Protein AF-A0A0F9CXP4-F1 (afdb_monomer_lite)

InterPro domains:
  IPR001377 Small ribosomal subunit protein eS6 [PF01092] (4-66)
  IPR001377 Small ribosomal subunit protein eS6 [SM01405] (4-67)
  IPR018282 Small ribosomal subunit protein eS6, conserved site [PS00578] (50-61)

Structure (mmCIF, N/CA/C/O backbone):
data_AF-A0A0F9CXP4-F1
#
_entry.id   AF-A0A0F9CXP4-F1
#
loop_
_atom_site.group_PDB
_atom_site.id
_atom_site.type_symbol
_atom_site.label_atom_id
_atom_site.label_alt_id
_atom_site.label_comp_id
_atom_site.label_asym_id
_atom_site.label_entity_id
_atom_site.label_seq_id
_atom_site.pdbx_PDB_ins_code
_atom_site.Cartn_x
_atom_site.Cartn_y
_atom_site.Cartn_z
_atom_site.occupancy
_atom_site.B_iso_or_equiv
_atom_site.auth_seq_id
_atom_site.auth_comp_id
_atom_site.auth_asym_id
_atom_site.auth_atom_id
_atom_site.pdbx_PDB_model_num
ATOM 1 N N . MET A 1 1 ? 19.791 -2.725 -1.581 1.00 56.31 1 MET A N 1
ATOM 2 C CA . MET A 1 1 ? 18.875 -3.070 -0.480 1.00 56.31 1 MET A CA 1
ATOM 3 C C . MET A 1 1 ? 17.730 -2.078 -0.528 1.00 56.31 1 MET A C 1
ATOM 5 O O . MET A 1 1 ? 17.986 -0.881 -0.440 1.00 56.31 1 MET A O 1
ATOM 9 N N . ALA A 1 2 ? 16.523 -2.537 -0.848 1.00 61.81 2 ALA A N 1
ATOM 10 C CA . ALA A 1 2 ? 15.362 -1.659 -0.939 1.00 61.81 2 ALA A CA 1
ATOM 11 C C . ALA A 1 2 ? 14.770 -1.496 0.466 1.00 61.81 2 ALA A C 1
ATOM 13 O O . ALA A 1 2 ? 14.400 -2.482 1.095 1.00 61.81 2 ALA A O 1
ATOM 14 N N . ASN A 1 3 ? 14.723 -0.265 0.976 1.00 70.94 3 ASN A N 1
ATOM 15 C CA . ASN A 1 3 ? 13.954 0.028 2.183 1.00 70.94 3 ASN A CA 1
ATOM 16 C C . ASN A 1 3 ? 12.484 0.136 1.790 1.00 70.94 3 ASN A C 1
ATOM 18 O O . ASN A 1 3 ? 12.130 0.948 0.934 1.00 70.94 3 ASN A O 1
ATOM 22 N N . PHE A 1 4 ? 11.637 -0.677 2.416 1.00 79.56 4 PHE A N 1
ATOM 23 C CA . PHE A 1 4 ? 10.201 -0.621 2.198 1.00 79.56 4 PHE A CA 1
ATOM 24 C C . PHE A 1 4 ? 9.594 0.373 3.176 1.00 79.56 4 PHE A C 1
ATOM 26 O O . PHE A 1 4 ? 9.703 0.229 4.393 1.00 79.56 4 PHE A O 1
ATOM 33 N N . LYS A 1 5 ? 8.943 1.398 2.638 1.00 83.69 5 LYS A N 1
ATOM 34 C CA . LYS A 1 5 ? 8.194 2.373 3.421 1.00 83.69 5 LYS A CA 1
ATOM 35 C C . LYS A 1 5 ? 6.714 2.072 3.254 1.00 83.69 5 LYS A C 1
ATOM 37 O O . LYS A 1 5 ? 6.192 2.176 2.148 1.00 83.69 5 LYS A O 1
ATOM 42 N N . LEU A 1 6 ? 6.047 1.698 4.339 1.00 84.25 6 LEU A N 1
ATOM 43 C CA . LEU A 1 6 ? 4.615 1.434 4.336 1.00 84.25 6 LEU A CA 1
ATOM 44 C C . LEU A 1 6 ? 3.877 2.582 5.010 1.00 84.25 6 LEU A C 1
ATOM 46 O O . LEU A 1 6 ? 4.117 2.906 6.174 1.00 84.25 6 LEU A O 1
ATOM 50 N N . THR A 1 7 ? 2.946 3.167 4.268 1.00 84.50 7 THR A N 1
ATOM 51 C CA . THR A 1 7 ? 2.036 4.190 4.774 1.00 84.50 7 THR A CA 1
ATOM 52 C C . THR A 1 7 ? 0.678 3.547 5.013 1.00 84.50 7 THR A C 1
ATOM 54 O O . THR A 1 7 ? -0.009 3.163 4.070 1.00 84.50 7 THR A O 1
ATOM 57 N N . ILE A 1 8 ? 0.295 3.416 6.278 1.00 84.38 8 ILE A N 1
ATOM 58 C CA . ILE A 1 8 ? -1.003 2.890 6.691 1.00 84.38 8 ILE A CA 1
ATOM 59 C C . ILE A 1 8 ? -1.918 4.068 6.994 1.00 84.38 8 ILE A C 1
ATOM 61 O O . ILE A 1 8 ? -1.668 4.826 7.930 1.00 84.38 8 ILE A O 1
ATOM 65 N N . SER A 1 9 ? -2.990 4.198 6.220 1.00 82.38 9 SER A N 1
ATOM 66 C CA . SER A 1 9 ? -4.006 5.230 6.414 1.00 82.38 9 SER A CA 1
ATOM 67 C C . SER A 1 9 ? -5.287 4.618 6.968 1.00 82.38 9 SER A C 1
ATOM 69 O O . SER A 1 9 ? -5.853 3.701 6.378 1.00 82.38 9 SER A O 1
ATOM 71 N N . ASP A 1 10 ? -5.758 5.143 8.094 1.00 80.50 10 ASP A N 1
ATOM 72 C CA . ASP A 1 10 ? -7.072 4.834 8.652 1.00 80.50 10 ASP A CA 1
ATOM 73 C C . ASP A 1 10 ? -8.146 5.710 7.976 1.00 80.50 10 ASP A C 1
ATOM 75 O O . ASP A 1 10 ? -7.901 6.873 7.641 1.00 80.50 10 ASP A O 1
ATOM 79 N N . LYS A 1 11 ? -9.375 5.193 7.835 1.00 74.75 11 LYS A N 1
ATOM 80 C CA . LYS A 1 11 ? -10.547 5.945 7.341 1.00 74.75 11 LYS A CA 1
ATOM 81 C C . LYS A 1 11 ? -10.858 7.179 8.193 1.00 74.75 11 LYS A C 1
ATOM 83 O O . LYS A 1 11 ? -11.504 8.102 7.713 1.00 74.75 11 LYS A O 1
ATOM 88 N N . LYS A 1 12 ? -10.379 7.214 9.441 1.00 73.75 12 LYS A N 1
ATOM 89 C CA . LYS A 1 12 ? -10.458 8.378 10.340 1.00 73.75 12 LYS A CA 1
ATOM 90 C C . LYS A 1 12 ? -9.467 9.503 9.997 1.00 73.75 12 LYS A C 1
ATOM 92 O O . LYS A 1 12 ? -9.414 10.492 10.721 1.00 73.75 12 LYS A O 1
ATOM 97 N N . GLY A 1 13 ? -8.675 9.361 8.931 1.00 75.75 13 GLY A N 1
ATOM 98 C CA . GLY A 1 13 ? -7.753 10.391 8.440 1.00 75.75 13 GLY A CA 1
ATOM 99 C C . GLY A 1 13 ? -6.372 10.383 9.099 1.00 75.75 13 GLY A C 1
ATOM 100 O O . GLY A 1 13 ? -5.584 11.295 8.871 1.00 75.75 13 GLY A O 1
ATOM 101 N N . LYS A 1 14 ? -6.050 9.368 9.910 1.00 80.75 14 LYS A N 1
ATOM 102 C CA . LYS A 1 14 ? -4.702 9.201 10.469 1.00 80.75 14 LYS A CA 1
ATOM 103 C C . LYS A 1 14 ? -3.855 8.354 9.530 1.00 80.75 14 LYS A C 1
ATOM 105 O O . LYS A 1 14 ? -4.230 7.227 9.227 1.00 80.75 14 LYS A O 1
ATOM 110 N N . SER A 1 15 ? -2.703 8.874 9.126 1.00 82.44 15 SER A N 1
ATOM 111 C CA . SER A 1 15 ? -1.694 8.135 8.368 1.00 82.44 15 SER A CA 1
ATOM 112 C C . SER A 1 15 ? -0.464 7.883 9.234 1.00 82.44 15 SER A C 1
ATOM 114 O O . SER A 1 15 ? 0.126 8.823 9.767 1.00 82.44 15 SER A O 1
ATOM 116 N N . LEU A 1 16 ? -0.062 6.624 9.354 1.00 82.00 16 LEU A N 1
ATOM 117 C CA . LEU A 1 16 ? 1.162 6.203 10.021 1.00 82.00 16 LEU A CA 1
ATOM 118 C C . LEU A 1 16 ? 2.135 5.695 8.971 1.00 82.00 16 LEU A C 1
ATOM 120 O O . LEU A 1 16 ? 1.790 4.874 8.128 1.00 82.00 16 LEU A O 1
ATOM 124 N N . THR A 1 17 ? 3.361 6.189 9.032 1.00 83.50 17 THR A N 1
ATOM 125 C CA . THR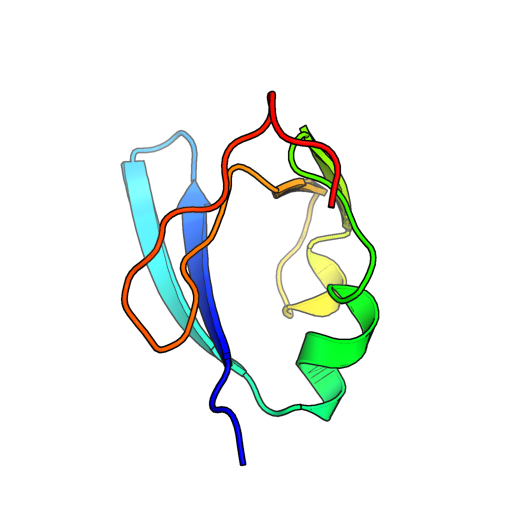 A 1 17 ? 4.437 5.743 8.155 1.00 83.50 17 THR A CA 1
ATOM 126 C C . THR A 1 17 ? 5.379 4.863 8.954 1.00 83.50 17 THR A C 1
ATOM 128 O O . THR A 1 17 ? 5.867 5.285 10.002 1.00 83.50 17 THR A O 1
ATOM 131 N N . LYS A 1 18 ? 5.646 3.657 8.462 1.00 81.44 18 LYS A N 1
ATOM 132 C CA . LYS A 1 18 ? 6.553 2.700 9.091 1.00 81.44 18 LYS A CA 1
ATOM 133 C C . LYS A 1 18 ? 7.570 2.210 8.070 1.00 81.44 18 LYS A C 1
ATOM 135 O O . LYS A 1 18 ? 7.217 1.893 6.935 1.00 81.44 18 LYS A O 1
ATOM 140 N N . GLU A 1 19 ? 8.828 2.152 8.479 1.00 82.25 19 GLU A N 1
ATOM 141 C CA . GLU A 1 19 ? 9.882 1.509 7.697 1.00 82.25 19 GLU A CA 1
ATOM 142 C C . GLU A 1 19 ? 9.905 0.017 8.037 1.00 82.25 19 GLU A C 1
ATOM 144 O O . GLU A 1 19 ? 9.970 -0.365 9.207 1.00 82.25 19 GLU A O 1
ATOM 149 N N . LEU A 1 20 ? 9.796 -0.824 7.011 1.00 75.75 20 LEU A N 1
ATOM 150 C CA . LEU A 1 20 ? 9.810 -2.280 7.107 1.00 75.75 20 LEU A CA 1
ATOM 151 C C . LEU A 1 20 ? 11.090 -2.823 6.483 1.00 75.75 20 LEU A C 1
ATOM 153 O O . LEU A 1 20 ? 11.596 -2.314 5.478 1.00 75.75 20 LEU A O 1
ATOM 157 N N . LYS A 1 21 ? 11.598 -3.896 7.085 1.00 77.38 21 LYS A N 1
ATOM 158 C CA . LYS A 1 21 ? 12.709 -4.670 6.530 1.00 77.38 21 LYS A CA 1
ATOM 159 C C . LYS A 1 21 ? 12.166 -5.660 5.496 1.00 77.38 21 LYS A C 1
ATOM 161 O O . LYS A 1 21 ? 11.004 -6.047 5.566 1.00 77.38 21 LYS A O 1
ATOM 166 N N . GLU A 1 22 ? 13.019 -6.128 4.583 1.00 69.12 22 GLU A N 1
ATOM 167 C CA . GLU A 1 22 ? 12.651 -7.079 3.511 1.00 69.12 22 GLU A CA 1
ATOM 168 C C . GLU 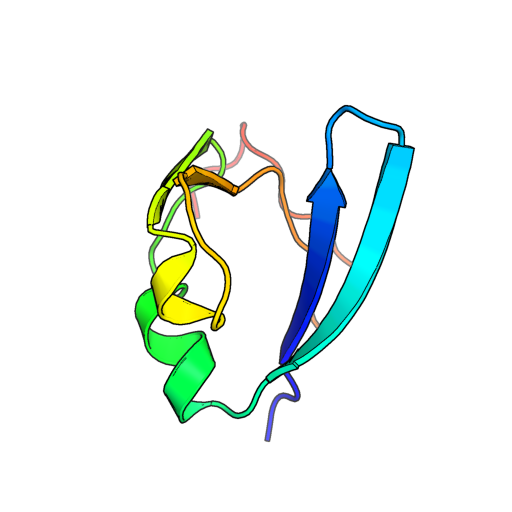A 1 22 ? 11.843 -8.292 4.004 1.00 69.12 22 GLU A C 1
ATOM 170 O O . GLU A 1 22 ? 10.904 -8.716 3.339 1.00 69.12 22 GLU A O 1
ATOM 175 N N . LYS A 1 23 ? 12.139 -8.810 5.203 1.00 71.00 23 LYS A N 1
ATOM 176 C CA . LYS A 1 23 ? 11.422 -9.959 5.783 1.00 71.00 23 LYS A CA 1
ATOM 177 C C . LYS A 1 23 ? 9.928 -9.704 5.983 1.00 71.00 23 LYS A C 1
ATOM 179 O O . LYS A 1 23 ? 9.129 -10.598 5.728 1.00 71.00 23 LYS A O 1
ATOM 184 N N . ASP A 1 24 ? 9.573 -8.495 6.402 1.00 74.25 24 ASP A N 1
ATOM 185 C CA . ASP A 1 24 ? 8.183 -8.106 6.632 1.00 74.25 24 ASP A CA 1
ATOM 186 C C . ASP A 1 24 ? 7.515 -7.636 5.332 1.00 74.25 24 ASP A C 1
ATOM 188 O O . ASP A 1 24 ? 6.293 -7.597 5.249 1.00 74.25 24 ASP A O 1
ATOM 192 N N . ALA A 1 25 ? 8.306 -7.287 4.309 1.00 74.62 25 ALA A N 1
ATOM 193 C CA . ALA A 1 25 ? 7.824 -6.851 3.001 1.00 74.62 25 ALA A CA 1
ATOM 194 C C . ALA A 1 25 ? 7.525 -8.019 2.046 1.00 74.62 25 ALA A C 1
ATOM 196 O O . ALA A 1 25 ? 6.648 -7.889 1.198 1.00 74.62 25 ALA A O 1
ATOM 197 N N . ASN A 1 26 ? 8.197 -9.167 2.197 1.00 77.44 26 ASN A N 1
ATOM 198 C CA . ASN A 1 26 ? 7.985 -10.364 1.371 1.00 77.44 26 ASN A CA 1
ATOM 199 C C . ASN A 1 26 ? 6.508 -10.762 1.169 1.00 77.44 26 ASN A C 1
ATOM 201 O O . ASN A 1 26 ? 6.143 -11.055 0.034 1.00 77.44 26 ASN A O 1
ATOM 205 N N . PRO A 1 27 ? 5.639 -10.750 2.201 1.00 79.88 27 PRO A N 1
ATOM 206 C CA . PRO A 1 27 ? 4.220 -11.083 2.042 1.00 79.88 27 PRO A CA 1
ATOM 207 C C . PRO A 1 27 ? 3.438 -10.100 1.161 1.00 79.88 27 PRO A C 1
ATOM 209 O O . PRO A 1 27 ? 2.369 -10.442 0.667 1.00 79.88 27 PRO A O 1
ATOM 212 N N . PHE A 1 28 ? 3.946 -8.877 0.990 1.00 78.12 28 PHE A N 1
ATOM 213 C CA . PHE A 1 28 ? 3.323 -7.841 0.167 1.00 78.12 28 PHE A CA 1
ATOM 214 C C . PHE A 1 28 ? 3.736 -7.938 -1.307 1.00 78.12 28 PHE A C 1
ATOM 216 O O . PHE A 1 28 ? 3.115 -7.308 -2.162 1.00 78.12 28 PHE A O 1
ATOM 223 N N . VAL A 1 29 ? 4.778 -8.716 -1.618 1.00 79.69 29 VAL A N 1
ATOM 224 C CA . VAL A 1 29 ? 5.277 -8.903 -2.982 1.00 79.69 29 VAL A CA 1
ATOM 225 C C . VAL A 1 29 ? 4.360 -9.869 -3.734 1.00 79.69 29 VAL A C 1
ATOM 227 O O . VAL A 1 29 ? 4.084 -10.967 -3.262 1.00 79.69 29 VAL A O 1
ATOM 230 N N . GLY A 1 30 ? 3.900 -9.464 -4.920 1.00 79.06 30 GLY A N 1
ATOM 231 C CA . GLY A 1 30 ? 2.988 -10.259 -5.755 1.00 79.06 30 GLY A CA 1
ATOM 232 C C . GLY A 1 30 ? 1.500 -10.044 -5.463 1.00 79.06 30 GLY A C 1
ATOM 233 O O . GLY A 1 30 ? 0.660 -10.709 -6.063 1.00 79.06 30 GLY A O 1
ATOM 234 N N . LEU A 1 31 ? 1.160 -9.120 -4.560 1.00 82.50 31 LEU A N 1
ATOM 235 C CA . LEU A 1 31 ? -0.218 -8.684 -4.355 1.00 82.50 31 LEU A CA 1
ATOM 236 C C . LEU A 1 31 ? -0.564 -7.515 -5.276 1.00 82.50 31 LEU A C 1
ATOM 238 O O . LEU A 1 31 ? 0.251 -6.618 -5.497 1.00 82.50 31 LEU A O 1
ATOM 242 N N . ASN A 1 32 ? -1.810 -7.491 -5.746 1.00 82.00 32 ASN A N 1
ATOM 243 C CA . ASN A 1 32 ? -2.302 -6.438 -6.623 1.00 82.00 32 ASN A CA 1
ATOM 244 C C . ASN A 1 32 ? -2.983 -5.319 -5.828 1.00 82.00 32 ASN A C 1
ATOM 246 O O . ASN A 1 32 ? -3.442 -5.490 -4.692 1.00 82.00 32 ASN A O 1
ATOM 250 N N . ILE A 1 33 ? -3.093 -4.150 -6.463 1.00 84.31 33 ILE A N 1
ATOM 251 C CA . ILE A 1 33 ? -3.917 -3.061 -5.941 1.00 84.31 33 ILE A CA 1
ATOM 252 C C . ILE A 1 33 ? -5.361 -3.553 -5.844 1.00 84.31 33 ILE A C 1
ATOM 254 O O . ILE A 1 33 ? -5.932 -4.051 -6.810 1.00 84.31 33 ILE A O 1
ATOM 258 N N . GLY A 1 34 ? -5.966 -3.381 -4.672 1.00 82.75 34 GLY A N 1
ATOM 259 C CA . GLY A 1 34 ? -7.329 -3.808 -4.394 1.00 82.75 34 GLY A CA 1
ATOM 260 C C . GLY A 1 34 ? -7.438 -5.057 -3.524 1.00 82.75 34 GLY A C 1
ATOM 261 O O . GLY A 1 34 ? -8.510 -5.268 -2.956 1.00 82.75 34 GLY A O 1
ATOM 262 N N . ASN A 1 35 ? -6.357 -5.824 -3.353 1.00 85.44 35 ASN A N 1
ATOM 263 C CA . ASN A 1 35 ? -6.346 -6.975 -2.456 1.00 85.44 35 ASN A CA 1
ATOM 264 C C . ASN A 1 35 ? -6.502 -6.555 -0.989 1.00 85.44 35 ASN A C 1
ATOM 266 O O . ASN A 1 35 ? -5.919 -5.566 -0.531 1.00 85.44 35 ASN A O 1
ATOM 270 N N . GLU A 1 36 ? -7.284 -7.345 -0.256 1.00 86.81 36 GLU A N 1
ATOM 271 C CA . GLU A 1 36 ? -7.396 -7.266 1.197 1.00 86.81 36 GLU A CA 1
ATOM 272 C C . GLU A 1 36 ? -6.455 -8.278 1.838 1.00 86.81 36 GLU A C 1
ATOM 274 O O . GLU A 1 36 ? -6.446 -9.452 1.470 1.00 86.81 36 GLU A O 1
ATOM 279 N N . ILE A 1 37 ? -5.68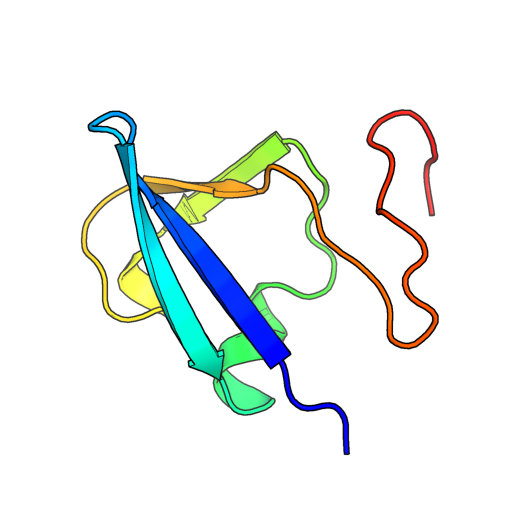8 -7.819 2.818 1.00 84.31 37 ILE A N 1
ATOM 280 C CA . ILE A 1 37 ? -4.780 -8.646 3.607 1.00 84.31 37 ILE A CA 1
ATOM 281 C C . ILE A 1 37 ? -4.957 -8.362 5.088 1.00 84.31 37 ILE A C 1
ATOM 283 O O . ILE A 1 37 ? -5.490 -7.325 5.496 1.00 84.31 37 ILE A O 1
ATOM 287 N N . ASP A 1 38 ? -4.499 -9.307 5.897 1.00 84.88 38 ASP A N 1
ATOM 288 C CA . ASP A 1 38 ? -4.506 -9.156 7.340 1.00 84.88 38 ASP A CA 1
ATOM 289 C C . ASP A 1 38 ? -3.433 -8.147 7.777 1.00 84.88 38 ASP A C 1
ATOM 291 O O . ASP A 1 38 ? -2.257 -8.246 7.410 1.00 84.88 38 ASP A O 1
ATOM 295 N N . ALA A 1 39 ? -3.843 -7.167 8.578 1.00 77.69 39 ALA A N 1
ATOM 296 C CA . ALA A 1 39 ? -2.966 -6.155 9.150 1.00 77.69 39 ALA A CA 1
ATOM 297 C C . ALA A 1 39 ? -1.989 -6.754 10.178 1.00 77.69 39 ALA A C 1
ATOM 299 O O . ALA A 1 39 ? -1.000 -6.103 10.536 1.00 77.69 39 ALA A O 1
ATOM 300 N N . ALA A 1 40 ? -2.219 -8.001 10.610 1.00 78.12 40 ALA A N 1
ATOM 301 C CA . ALA A 1 40 ? -1.320 -8.742 11.489 1.00 78.12 40 ALA A CA 1
ATOM 302 C C . ALA A 1 40 ? 0.117 -8.797 10.941 1.00 78.12 40 ALA A C 1
ATOM 304 O O . ALA A 1 40 ? 1.071 -8.705 11.714 1.00 78.12 40 ALA A O 1
ATOM 305 N N . LEU A 1 41 ? 0.276 -8.839 9.611 1.00 72.75 41 LEU A N 1
ATOM 306 C CA . LEU A 1 41 ? 1.577 -8.853 8.928 1.00 72.75 41 LEU A CA 1
ATOM 307 C C . LEU A 1 41 ? 2.432 -7.607 9.212 1.00 72.75 41 LEU A C 1
ATOM 309 O O . LEU A 1 41 ? 3.652 -7.663 9.122 1.00 72.75 41 LEU A O 1
ATOM 313 N N . VAL A 1 42 ? 1.809 -6.482 9.577 1.00 74.12 42 VAL A N 1
ATOM 314 C CA . VAL A 1 42 ? 2.495 -5.214 9.895 1.00 74.12 42 VAL A CA 1
ATOM 315 C C . VAL A 1 42 ? 2.455 -4.860 11.382 1.00 74.12 42 VAL A C 1
ATOM 317 O O . VAL A 1 42 ? 2.948 -3.797 11.789 1.00 74.12 42 VAL A O 1
ATOM 320 N N . GLY A 1 43 ? 1.930 -5.772 12.208 1.00 72.50 43 GLY A N 1
ATOM 321 C CA . GLY A 1 43 ? 1.751 -5.591 13.648 1.00 72.50 43 GLY A CA 1
ATOM 322 C C . GLY A 1 43 ? 0.546 -4.721 14.010 1.00 72.50 43 GLY A C 1
ATOM 323 O O . GLY A 1 43 ? 0.550 -4.078 15.056 1.00 72.50 43 GLY A O 1
ATOM 324 N N . LEU A 1 44 ? -0.458 -4.660 13.135 1.00 76.38 44 LEU A N 1
ATOM 325 C CA . LEU A 1 44 ? -1.743 -4.010 13.384 1.00 76.38 44 LEU A CA 1
ATOM 326 C C . LEU A 1 44 ? -2.854 -5.063 13.456 1.00 76.38 44 LEU A C 1
ATOM 328 O O . LEU A 1 44 ? -2.679 -6.193 13.018 1.00 76.38 44 LEU A O 1
ATOM 332 N N . SER A 1 45 ? -4.007 -4.701 14.009 1.00 76.94 45 SER A N 1
ATOM 333 C CA . SER A 1 45 ? -5.181 -5.575 14.042 1.00 76.94 45 SER A CA 1
ATOM 334 C C . SER A 1 45 ? -6.217 -5.136 13.006 1.00 76.94 45 SER A C 1
ATOM 336 O O . SER A 1 45 ? -6.513 -3.949 12.869 1.00 76.94 45 SER A O 1
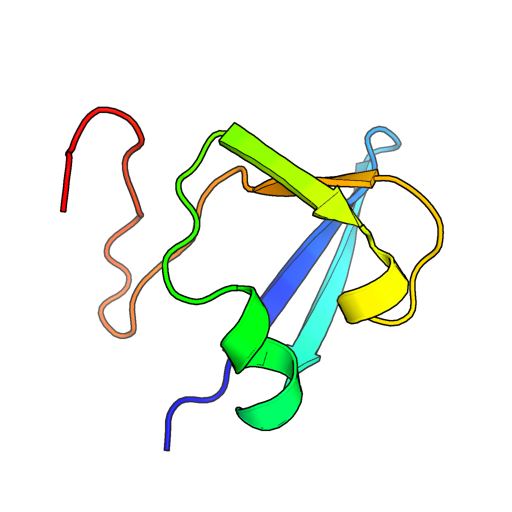ATOM 338 N N . GLY A 1 46 ? -6.782 -6.102 12.276 1.00 82.00 46 GLY A N 1
ATOM 339 C CA . GLY A 1 46 ? -7.857 -5.879 11.305 1.00 82.00 46 GLY A CA 1
ATOM 340 C C . GLY A 1 46 ? -7.460 -6.205 9.867 1.00 82.00 46 GLY A C 1
ATOM 341 O O . GLY A 1 46 ? -6.446 -6.843 9.616 1.00 82.00 46 GLY A O 1
ATOM 342 N N . LYS A 1 47 ? -8.274 -5.766 8.905 1.00 84.94 47 LYS A N 1
ATOM 343 C CA . LYS A 1 47 ? -7.995 -5.924 7.473 1.00 84.94 47 LYS A CA 1
ATOM 344 C C . LYS A 1 47 ? -7.524 -4.607 6.882 1.00 84.94 47 LYS A C 1
ATOM 346 O O . LYS A 1 47 ? -8.133 -3.566 7.130 1.00 84.94 47 LYS A O 1
ATOM 351 N N . ILE A 1 48 ? -6.485 -4.668 6.061 1.00 85.44 48 ILE A N 1
ATOM 352 C CA . ILE A 1 48 ? -6.022 -3.538 5.258 1.00 85.44 48 ILE A CA 1
ATOM 353 C C . ILE A 1 48 ? -6.184 -3.860 3.780 1.00 85.44 48 ILE A C 1
ATOM 355 O O . ILE A 1 48 ? -6.073 -5.007 3.353 1.00 85.44 48 ILE A O 1
ATOM 359 N N . LYS A 1 49 ? -6.455 -2.821 2.996 1.00 86.88 49 LYS A N 1
ATOM 360 C CA . LYS A 1 49 ? -6.559 -2.905 1.544 1.00 86.88 49 LYS A CA 1
ATOM 361 C C . LYS A 1 49 ? -5.356 -2.219 0.922 1.00 86.88 49 LYS A C 1
ATOM 363 O O . LYS A 1 49 ? -5.031 -1.096 1.306 1.00 86.88 49 LYS A O 1
ATOM 368 N N . ILE A 1 50 ? -4.733 -2.864 -0.058 1.00 87.12 50 ILE A N 1
ATOM 369 C CA . ILE A 1 50 ? -3.666 -2.244 -0.846 1.00 87.12 50 ILE A CA 1
ATOM 370 C C . ILE A 1 50 ? -4.309 -1.223 -1.779 1.00 87.12 50 ILE A C 1
ATOM 372 O O . ILE A 1 50 ? -5.100 -1.573 -2.655 1.00 87.12 50 ILE A O 1
ATOM 376 N N . THR A 1 51 ? -3.999 0.052 -1.571 1.00 87.25 51 THR A N 1
ATOM 377 C CA . THR A 1 51 ? -4.535 1.164 -2.370 1.00 87.25 51 THR A CA 1
ATOM 378 C C . THR A 1 51 ? -3.587 1.612 -3.477 1.00 87.25 51 THR A C 1
ATOM 380 O O . THR A 1 51 ? -4.028 2.276 -4.409 1.00 87.25 51 THR A O 1
ATOM 383 N N . GLY A 1 52 ? -2.309 1.244 -3.399 1.00 87.00 52 GLY A N 1
ATOM 384 C CA . GLY A 1 52 ? -1.284 1.658 -4.348 1.00 87.00 52 GLY A CA 1
ATOM 385 C C . GLY A 1 52 ? 0.108 1.623 -3.731 1.00 87.00 52 GLY A C 1
ATOM 386 O O . GLY A 1 52 ? 0.302 1.144 -2.614 1.00 87.00 52 GLY A O 1
ATOM 387 N N . GLY A 1 53 ? 1.065 2.169 -4.469 1.00 87.44 53 GLY A N 1
ATOM 388 C CA . GLY A 1 53 ? 2.457 2.279 -4.060 1.00 87.44 53 GLY A CA 1
ATOM 389 C C . GLY A 1 53 ? 3.251 3.122 -5.047 1.00 87.44 53 GLY A C 1
ATOM 390 O O . GLY A 1 53 ? 2.713 3.600 -6.048 1.00 87.44 53 GLY A O 1
ATOM 391 N N . SER A 1 54 ? 4.532 3.299 -4.756 1.00 85.94 54 SER A N 1
ATOM 392 C CA . SER A 1 54 ? 5.480 3.974 -5.639 1.00 85.94 54 SER A CA 1
ATOM 393 C C . SER A 1 54 ? 6.760 3.157 -5.715 1.00 85.94 54 SER A C 1
ATOM 395 O O . SER A 1 54 ? 7.168 2.553 -4.721 1.00 85.94 54 SER A O 1
ATOM 397 N N . ASP A 1 55 ? 7.383 3.129 -6.888 1.00 84.69 55 ASP A N 1
ATOM 398 C CA . ASP A 1 55 ? 8.698 2.519 -7.054 1.00 84.69 55 ASP A CA 1
ATOM 399 C C . ASP A 1 55 ? 9.828 3.464 -6.589 1.00 84.69 55 ASP A C 1
ATOM 401 O O . ASP A 1 55 ? 9.602 4.589 -6.133 1.00 84.69 55 ASP A O 1
ATOM 405 N N . LYS A 1 56 ? 11.080 3.010 -6.720 1.00 81.31 56 LYS A N 1
ATOM 406 C CA . LYS A 1 56 ? 12.274 3.802 -6.379 1.00 81.31 56 LYS A CA 1
ATOM 407 C C . LYS A 1 56 ? 12.393 5.098 -7.199 1.00 81.31 56 LYS A C 1
ATOM 409 O O . LYS A 1 56 ? 12.998 6.057 -6.725 1.00 81.31 56 LYS A O 1
ATOM 414 N N . SER A 1 57 ? 11.852 5.113 -8.413 1.00 82.56 57 SER A N 1
ATOM 415 C CA . SER A 1 57 ? 11.892 6.242 -9.345 1.00 82.56 57 SER A CA 1
ATOM 416 C C . SER A 1 57 ? 10.727 7.219 -9.136 1.00 82.56 57 SER A C 1
ATOM 418 O O . SER A 1 57 ? 10.667 8.244 -9.810 1.00 82.56 57 SER A O 1
ATOM 420 N N . GLY A 1 58 ? 9.814 6.928 -8.201 1.00 81.94 58 GLY A N 1
ATOM 421 C CA . GLY A 1 58 ? 8.618 7.727 -7.941 1.00 81.94 58 GLY A CA 1
ATOM 422 C C . GLY A 1 58 ? 7.463 7.441 -8.902 1.00 81.94 58 GLY A C 1
ATOM 423 O O . GLY A 1 58 ? 6.482 8.183 -8.907 1.00 81.94 58 GLY A O 1
ATOM 424 N N . VAL A 1 59 ? 7.549 6.377 -9.703 1.00 84.25 59 VAL A N 1
ATOM 425 C CA . VAL A 1 59 ? 6.466 5.943 -10.585 1.00 84.25 59 VAL A CA 1
ATOM 426 C C . VAL A 1 59 ? 5.342 5.372 -9.716 1.00 84.25 59 VAL A C 1
ATOM 428 O O . VAL A 1 59 ? 5.580 4.431 -8.951 1.00 84.25 59 VAL A O 1
ATOM 431 N N . PRO A 1 60 ? 4.121 5.934 -9.781 1.00 86.56 60 PRO A N 1
ATOM 432 C CA . PRO A 1 60 ? 2.994 5.418 -9.026 1.00 86.56 60 PRO A CA 1
ATOM 433 C C . PRO A 1 60 ? 2.505 4.104 -9.635 1.00 86.56 60 PRO A C 1
ATOM 435 O O . PRO A 1 60 ? 2.416 3.954 -10.854 1.00 86.56 60 PRO A O 1
ATOM 438 N N . MET A 1 61 ? 2.124 3.165 -8.777 1.00 84.44 61 MET A N 1
ATOM 439 C CA . MET A 1 61 ? 1.401 1.976 -9.202 1.00 84.44 61 MET A CA 1
ATOM 440 C C . MET A 1 61 ? -0.004 2.369 -9.664 1.00 84.44 61 MET A C 1
ATOM 442 O O . MET A 1 61 ? -0.694 3.151 -9.003 1.00 84.44 61 MET A O 1
ATOM 446 N N . ARG A 1 62 ? -0.436 1.803 -10.790 1.00 80.44 62 ARG A N 1
ATOM 447 C CA . ARG A 1 62 ? -1.732 2.078 -11.409 1.00 80.44 62 ARG A CA 1
ATOM 448 C C . ARG A 1 62 ? -2.531 0.783 -11.484 1.00 80.44 62 ARG A C 1
ATOM 450 O O . ARG A 1 62 ? -2.019 -0.230 -11.942 1.00 80.44 62 ARG A O 1
ATOM 457 N N . SER A 1 63 ? -3.769 0.804 -10.999 1.00 76.94 63 SER A N 1
ATOM 458 C CA . SER A 1 63 ? -4.614 -0.395 -10.888 1.00 76.94 63 SER A CA 1
ATOM 459 C C . SER A 1 63 ? -5.122 -0.931 -12.231 1.00 76.94 63 SER A C 1
ATOM 461 O O . SER A 1 63 ? -5.639 -2.037 -12.296 1.00 76.94 63 SER A O 1
ATOM 463 N N . ASP A 1 64 ? -5.042 -0.125 -13.283 1.00 78.12 64 ASP A N 1
ATOM 464 C CA . ASP A 1 64 ?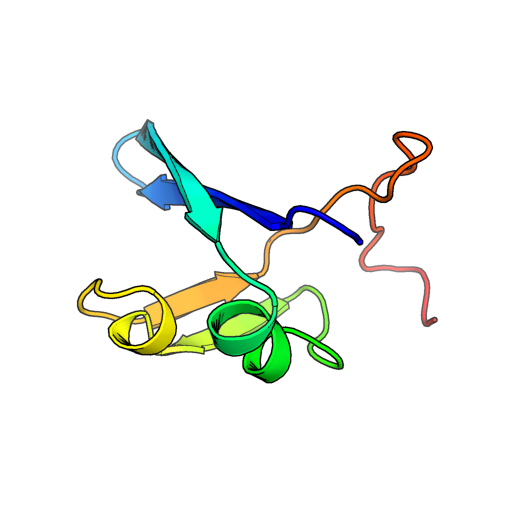 -5.433 -0.441 -14.658 1.00 78.12 64 ASP A CA 1
ATOM 465 C C . ASP A 1 64 ? -4.297 -1.071 -15.477 1.00 78.12 64 ASP A C 1
ATOM 467 O O . ASP A 1 64 ? -4.546 -1.626 -16.546 1.00 78.12 64 ASP A O 1
ATOM 471 N N . ILE A 1 65 ? -3.060 -1.012 -14.979 1.00 74.00 65 ILE A N 1
ATOM 472 C CA . ILE A 1 65 ? -1.890 -1.590 -15.634 1.00 74.00 65 ILE A CA 1
ATOM 473 C C . ILE A 1 65 ? -1.596 -2.927 -14.958 1.00 74.00 65 ILE A C 1
ATOM 475 O O . ILE A 1 65 ? -1.207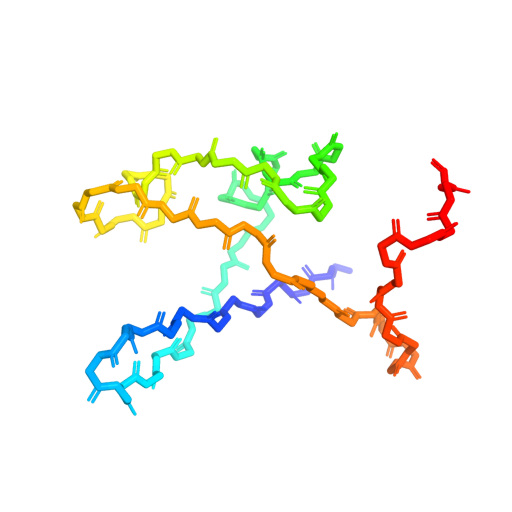 -2.972 -13.793 1.00 74.00 65 ILE A O 1
ATOM 479 N N . HIS A 1 66 ? -1.785 -4.018 -15.699 1.00 67.94 66 HIS A N 1
ATOM 480 C CA . HIS A 1 66 ? -1.285 -5.323 -15.277 1.00 67.94 66 HIS A CA 1
ATOM 481 C C . HIS A 1 66 ? 0.230 -5.353 -15.509 1.00 67.94 66 HIS A C 1
ATOM 483 O O . HIS A 1 66 ? 0.687 -5.048 -16.613 1.00 67.94 66 HIS A O 1
ATOM 489 N N . GLY A 1 67 ? 0.979 -5.658 -14.449 1.00 59.00 67 GLY A N 1
ATOM 490 C CA . GLY A 1 67 ? 2.427 -5.871 -14.459 1.00 59.00 67 GLY A CA 1
ATOM 491 C C . GLY A 1 67 ? 2.765 -7.343 -14.317 1.00 59.00 67 GLY A C 1
ATOM 492 O O . GLY A 1 67 ? 1.995 -8.046 -13.624 1.00 59.00 67 GLY A O 1
#

Sequence (67 aa):
MANFKLTISDKKGKSLTKELKEKDANPFVGLNIGNEIDAALVGLSGKIKITGGSDKSGVPMRSDIHG

Radius of gyration: 12.03 Å; chains: 1; bounding box: 29×22×30 Å

Organism: NCBI:txid412755

pLDDT: mean 79.39, std 6.54, range [56.31, 87.44]

Secondary structure (DSSP, 8-state):
-PPEEEEEE-TTS-EEEEEE-HHHHGGGTTPPTT-EEEGGGGT-SSEEE----B-TT-PBP-TTS--

Foldseek 3Di:
DDWDWDWDADPVGDIDIDTDDPVLCVVVPPDAQQDWDACVSVVDGDIDGRHWDADPVRHTDDRPDDD